Protein AF-A0AAW9BR59-F1 (afdb_monomer_lite)

pLDDT: mean 86.27, std 9.85, range [55.22, 97.69]

Secondary structure (DSSP, 8-state):
-PPPHHHHHHHHHHHHHHHHHHHHHHHHHHHHHHHHHIIIIIS---TTHHHHHHHHHHHHHHHHHHHHHHHT-S---HHHHHHS-HHHHHHHHHHHHHHHHHHHHHHHHHHHHHHGGGGSGGGGS-----PPPGGGGGGHHHHSTT--

Structure (mmCIF, N/CA/C/O backbone):
data_AF-A0AAW9BR59-F1
#
_entry.id   AF-A0AAW9BR59-F1
#
loop_
_atom_site.group_PDB
_atom_site.id
_atom_site.type_symbol
_atom_site.label_atom_id
_atom_site.label_alt_id
_atom_site.label_comp_id
_atom_site.label_asym_id
_atom_site.label_entity_id
_atom_site.label_seq_id
_atom_site.pdbx_PDB_ins_code
_atom_site.Cartn_x
_atom_site.Cartn_y
_atom_site.Cartn_z
_atom_site.occupancy
_atom_site.B_iso_or_equiv
_atom_site.auth_seq_id
_atom_site.auth_comp_id
_atom_site.auth_asym_id
_atom_site.auth_atom_id
_atom_site.pdbx_PDB_model_num
ATOM 1 N N . MET A 1 1 ? -19.760 30.966 6.271 1.00 55.22 1 MET A N 1
ATOM 2 C CA . MET A 1 1 ? -19.246 30.278 7.473 1.00 55.22 1 MET A CA 1
ATOM 3 C C . MET A 1 1 ? -17.855 29.782 7.125 1.00 55.22 1 MET A C 1
ATOM 5 O O . MET A 1 1 ? -17.739 29.016 6.175 1.00 55.22 1 MET A O 1
ATOM 9 N N . GLU A 1 2 ? -16.817 30.295 7.786 1.00 62.69 2 GLU A N 1
ATOM 10 C CA . GLU A 1 2 ? -15.437 29.819 7.607 1.00 62.69 2 GLU A CA 1
ATOM 11 C C . GLU A 1 2 ? -15.388 28.297 7.843 1.00 62.69 2 GLU A C 1
ATOM 13 O O . GLU A 1 2 ? -15.999 27.813 8.802 1.00 62.69 2 GLU A O 1
ATOM 18 N N . PRO A 1 3 ? -14.725 27.513 6.977 1.00 68.94 3 PRO A N 1
ATOM 19 C CA . PRO A 1 3 ? -14.622 26.077 7.179 1.00 68.94 3 PRO A CA 1
ATOM 20 C C . PRO A 1 3 ? -13.863 25.796 8.477 1.00 68.94 3 PRO A C 1
ATOM 22 O O . PRO A 1 3 ? -12.772 26.320 8.696 1.00 68.94 3 PRO A O 1
ATOM 25 N N . THR A 1 4 ? -14.426 24.935 9.325 1.00 83.31 4 THR A N 1
ATOM 26 C CA . THR A 1 4 ? -13.766 24.492 10.556 1.00 83.31 4 THR A CA 1
ATOM 27 C C . THR A 1 4 ? -12.403 23.869 10.233 1.00 83.31 4 THR A C 1
ATOM 29 O O . THR A 1 4 ? -12.209 23.276 9.168 1.00 83.31 4 THR A O 1
ATOM 32 N N . PHE A 1 5 ? -11.442 23.9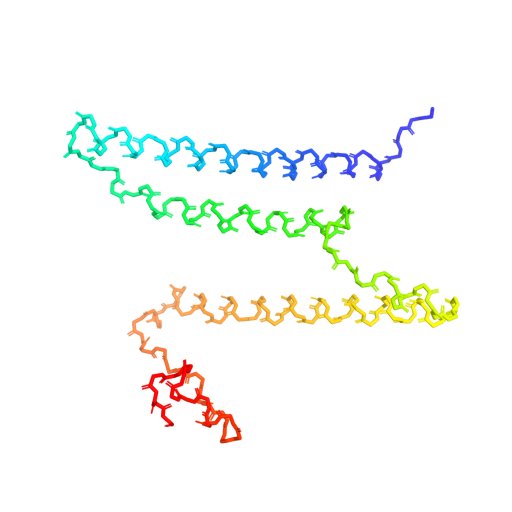78 11.153 1.00 85.50 5 PHE A N 1
ATOM 33 C CA . PHE A 1 5 ? -10.099 23.401 10.994 1.00 85.50 5 PHE A CA 1
ATOM 34 C C . PHE A 1 5 ? -10.144 21.925 10.550 1.00 85.50 5 PHE A C 1
ATOM 36 O O . PHE A 1 5 ? -9.457 21.535 9.606 1.00 85.50 5 PHE A O 1
ATOM 43 N N . PHE A 1 6 ? -11.047 21.135 11.141 1.00 83.94 6 PHE A N 1
ATOM 44 C CA . PHE A 1 6 ? -11.278 19.732 10.784 1.00 83.94 6 PHE A CA 1
ATOM 45 C C . PHE A 1 6 ? -11.788 19.541 9.349 1.00 83.94 6 PHE A C 1
ATOM 47 O O . PHE A 1 6 ? -11.342 18.628 8.658 1.00 83.94 6 PHE A O 1
ATOM 54 N N . ALA A 1 7 ? -12.656 20.428 8.853 1.00 85.25 7 ALA A N 1
ATOM 55 C CA . ALA A 1 7 ? -13.112 20.389 7.463 1.00 85.25 7 ALA A CA 1
ATOM 56 C C . ALA A 1 7 ? -11.996 20.765 6.471 1.00 85.25 7 ALA A C 1
ATOM 58 O O . ALA A 1 7 ? -11.975 20.297 5.330 1.00 85.25 7 ALA A O 1
ATOM 59 N N . LYS A 1 8 ? -11.044 21.612 6.880 1.00 84.75 8 LYS A N 1
ATOM 60 C CA . LYS A 1 8 ? -9.863 21.934 6.066 1.00 84.75 8 LYS A CA 1
ATOM 61 C C . LYS A 1 8 ? -8.881 20.757 6.031 1.00 84.75 8 LYS A C 1
ATOM 63 O O . LYS A 1 8 ? -8.480 20.355 4.943 1.00 84.75 8 LYS A O 1
ATOM 68 N N . ALA A 1 9 ? -8.583 20.152 7.181 1.00 86.06 9 ALA A N 1
ATOM 69 C CA . ALA A 1 9 ? -7.739 18.958 7.275 1.00 86.06 9 ALA A CA 1
ATOM 70 C C . ALA A 1 9 ? -8.331 17.756 6.509 1.00 86.06 9 ALA A C 1
ATOM 72 O O . ALA A 1 9 ? -7.621 17.059 5.783 1.00 86.06 9 ALA A O 1
ATOM 73 N N . GLY A 1 10 ? -9.650 17.554 6.596 1.00 87.19 10 GLY A N 1
ATOM 74 C CA . GLY A 1 10 ? -10.354 16.497 5.868 1.00 87.19 10 GLY A CA 1
ATOM 75 C C . GLY A 1 10 ? -10.228 16.619 4.347 1.00 87.19 10 GLY A C 1
ATOM 76 O O . GLY A 1 10 ? -10.001 15.616 3.678 1.00 87.19 10 GLY A O 1
ATOM 77 N N . ARG A 1 11 ? -10.298 17.843 3.808 1.00 87.81 11 ARG A N 1
ATOM 78 C CA . ARG A 1 11 ? -10.124 18.098 2.368 1.00 87.81 11 ARG A CA 1
ATOM 79 C C . ARG A 1 11 ? -8.687 17.916 1.897 1.00 87.81 11 ARG A C 1
ATOM 81 O O . ARG A 1 11 ? -8.472 17.394 0.813 1.00 87.81 11 ARG A O 1
ATOM 88 N N . ILE A 1 12 ? -7.712 18.326 2.708 1.00 90.50 12 ILE A N 1
ATOM 89 C CA . ILE A 1 12 ? -6.290 18.147 2.381 1.00 90.50 12 ILE A CA 1
ATOM 90 C C . ILE A 1 12 ? -5.950 16.655 2.321 1.00 90.50 12 ILE A C 1
ATOM 92 O O . ILE A 1 12 ? -5.318 16.209 1.371 1.00 90.50 12 ILE A O 1
ATOM 96 N N . THR A 1 13 ? -6.408 15.878 3.306 1.00 90.31 13 THR A N 1
ATOM 97 C CA . THR A 1 13 ? -6.176 14.424 3.328 1.00 90.31 13 THR A CA 1
ATOM 98 C C . THR A 1 13 ? -6.835 13.710 2.148 1.00 90.31 13 THR A C 1
ATOM 100 O O . THR A 1 13 ? -6.209 12.830 1.564 1.00 90.31 13 THR A O 1
ATOM 103 N N . ASP A 1 14 ? -8.047 14.119 1.751 1.00 91.94 14 ASP A N 1
ATOM 104 C CA . ASP A 1 14 ? -8.706 13.595 0.545 1.00 91.94 14 ASP A CA 1
ATOM 105 C C . ASP A 1 14 ? -7.912 13.919 -0.723 1.00 91.94 14 ASP A C 1
ATOM 107 O O . ASP A 1 14 ? -7.594 13.015 -1.491 1.00 91.94 14 ASP A O 1
ATOM 111 N N . ALA A 1 15 ? -7.519 15.183 -0.903 1.00 93.00 15 ALA A N 1
ATOM 112 C CA . ALA A 1 15 ? -6.770 15.610 -2.080 1.00 93.00 15 ALA A CA 1
ATOM 113 C C . ALA A 1 15 ? -5.427 14.876 -2.211 1.00 93.00 15 ALA A C 1
ATOM 115 O O . ALA A 1 15 ? -5.052 14.473 -3.311 1.00 93.00 15 ALA A O 1
ATOM 116 N N . ILE A 1 16 ? -4.713 14.669 -1.099 1.00 94.19 16 ILE A N 1
ATOM 117 C CA . ILE A 1 16 ? -3.455 13.911 -1.094 1.00 94.19 16 ILE A CA 1
ATOM 118 C C . ILE A 1 16 ? -3.704 12.454 -1.496 1.00 94.19 16 ILE A C 1
ATOM 120 O O . ILE A 1 16 ? -3.005 11.946 -2.370 1.00 94.19 16 ILE A O 1
ATOM 124 N N . GLY A 1 17 ? -4.699 11.793 -0.893 1.00 92.44 17 GLY A N 1
ATOM 125 C CA . GLY A 1 17 ? -5.018 10.396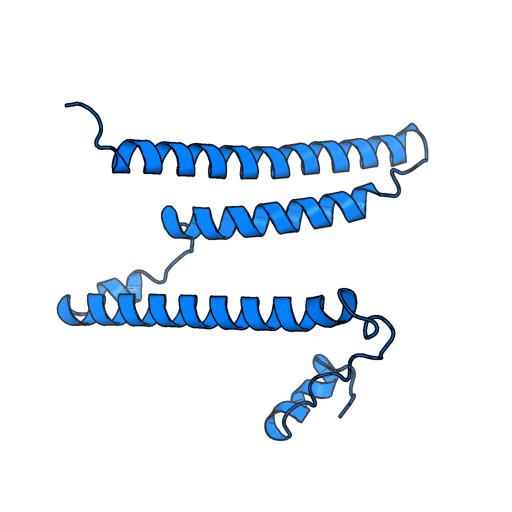 -1.195 1.00 92.44 17 GLY A CA 1
ATOM 126 C C . GLY A 1 17 ? -5.389 10.189 -2.664 1.00 92.44 17 GLY A C 1
ATOM 127 O O . GLY A 1 17 ? -4.798 9.348 -3.336 1.00 92.44 17 GLY A O 1
ATOM 128 N N . GLU A 1 18 ? -6.304 11.007 -3.183 1.00 94.00 18 GLU A N 1
ATOM 129 C CA . GLU A 1 18 ? -6.743 10.956 -4.584 1.00 94.00 18 GLU A CA 1
ATOM 130 C C . GLU A 1 18 ? -5.586 11.218 -5.555 1.00 94.00 18 GLU A C 1
ATOM 132 O O . GLU A 1 18 ? -5.407 10.473 -6.521 1.00 94.00 18 GLU A O 1
ATOM 137 N N . THR A 1 19 ? -4.758 12.229 -5.272 1.00 96.25 19 THR A N 1
ATOM 138 C CA . THR A 1 19 ? -3.610 12.577 -6.123 1.00 96.25 19 THR A CA 1
ATOM 139 C C . THR A 1 19 ? -2.572 11.459 -6.142 1.00 96.25 19 THR A C 1
ATOM 141 O O . THR A 1 19 ? -2.058 11.130 -7.208 1.00 96.25 19 THR A O 1
ATOM 144 N N . LEU A 1 20 ? -2.274 10.845 -4.992 1.00 96.38 20 LEU A N 1
ATOM 145 C CA . LEU A 1 20 ? -1.321 9.736 -4.913 1.00 96.38 20 LEU A CA 1
ATOM 146 C C . LEU A 1 20 ? -1.822 8.501 -5.665 1.00 96.38 20 LEU A C 1
ATOM 148 O O . LEU A 1 20 ? -1.055 7.902 -6.416 1.00 96.38 20 LEU A O 1
ATOM 152 N N . ILE A 1 21 ? -3.099 8.142 -5.513 1.00 95.50 21 ILE A N 1
ATOM 153 C CA . ILE A 1 21 ? -3.690 7.005 -6.236 1.00 95.50 21 ILE A CA 1
ATOM 154 C C . ILE A 1 21 ? -3.634 7.254 -7.747 1.00 95.50 21 ILE A C 1
ATOM 156 O O . ILE A 1 21 ? -3.171 6.391 -8.494 1.00 95.50 21 ILE A O 1
ATOM 160 N N . ALA A 1 22 ? -4.044 8.445 -8.197 1.00 96.50 22 ALA A N 1
ATOM 161 C CA . ALA A 1 22 ? -3.988 8.820 -9.607 1.00 96.50 22 ALA A CA 1
ATOM 162 C C . ALA A 1 22 ? -2.548 8.822 -10.145 1.00 96.50 22 ALA A C 1
ATOM 164 O O . ALA A 1 22 ? -2.306 8.343 -11.254 1.00 96.50 22 ALA A O 1
ATOM 165 N N . PHE A 1 23 ? -1.591 9.310 -9.352 1.00 97.31 23 PHE A N 1
ATOM 166 C CA . PHE A 1 23 ? -0.174 9.312 -9.698 1.00 97.31 23 PHE A CA 1
ATOM 167 C C . PHE A 1 23 ? 0.367 7.893 -9.885 1.00 97.31 23 PHE A C 1
ATOM 169 O O . PHE A 1 23 ? 0.919 7.601 -10.944 1.00 97.31 23 PHE A O 1
ATOM 176 N N . PHE A 1 24 ? 0.184 7.000 -8.905 1.00 97.31 24 PHE A N 1
ATOM 177 C CA . PHE A 1 24 ? 0.678 5.626 -9.012 1.00 97.31 24 PHE A CA 1
ATOM 178 C C . PHE A 1 24 ? 0.033 4.888 -10.186 1.00 97.31 24 PHE A C 1
ATOM 180 O O . PHE A 1 24 ? 0.746 4.280 -10.983 1.00 97.31 24 PHE A O 1
ATOM 187 N N . LEU A 1 25 ? -1.291 4.988 -10.345 1.00 97.12 25 LEU A N 1
ATOM 188 C CA . LEU A 1 25 ? -2.007 4.338 -11.442 1.00 97.12 25 LEU A CA 1
ATOM 189 C C . LEU A 1 25 ? -1.535 4.848 -12.812 1.00 97.12 25 LEU A C 1
ATOM 191 O O . LEU A 1 25 ? -1.223 4.055 -13.704 1.00 97.12 25 LEU A O 1
ATOM 195 N N . GLY A 1 26 ? -1.452 6.170 -12.976 1.00 97.56 26 GLY A N 1
ATOM 196 C CA . GLY A 1 26 ? -1.019 6.794 -14.223 1.00 97.56 26 GLY A CA 1
ATOM 197 C C . GLY A 1 26 ? 0.430 6.454 -14.562 1.00 97.56 26 GLY A C 1
ATOM 198 O O . GLY A 1 26 ? 0.725 6.050 -15.685 1.00 97.56 26 GLY A O 1
ATOM 199 N N . ALA A 1 27 ? 1.331 6.546 -13.587 1.00 97.50 27 ALA A N 1
ATOM 200 C CA . ALA A 1 27 ? 2.743 6.279 -13.811 1.00 97.50 27 ALA A CA 1
ATOM 201 C C . ALA A 1 27 ? 3.029 4.786 -14.070 1.00 97.50 27 ALA A C 1
ATOM 203 O O . ALA A 1 27 ? 3.823 4.484 -14.958 1.00 97.50 27 ALA A O 1
ATOM 204 N N . MET A 1 28 ? 2.323 3.851 -13.419 1.00 97.44 28 MET A N 1
ATOM 205 C CA . MET A 1 28 ? 2.384 2.425 -13.785 1.00 97.44 28 MET A CA 1
ATOM 206 C C . MET A 1 28 ? 1.878 2.177 -15.209 1.00 97.44 28 MET A C 1
ATOM 208 O O . MET A 1 28 ? 2.496 1.429 -15.968 1.00 97.44 28 MET A O 1
ATOM 212 N N . THR A 1 29 ? 0.775 2.821 -15.596 1.00 97.25 29 THR A N 1
ATOM 213 C CA . THR A 1 29 ? 0.216 2.696 -16.952 1.00 97.25 29 THR A CA 1
ATOM 214 C C . THR A 1 29 ? 1.217 3.185 -17.998 1.00 97.25 29 THR A C 1
ATOM 216 O O . THR A 1 29 ? 1.477 2.494 -18.978 1.00 97.25 29 THR A O 1
ATOM 219 N N . LEU A 1 30 ? 1.846 4.342 -17.770 1.00 97.69 30 LEU A N 1
ATOM 220 C CA . LEU A 1 30 ? 2.872 4.874 -18.667 1.00 97.69 30 LEU A CA 1
ATOM 221 C C . LEU A 1 30 ? 4.120 3.988 -18.715 1.00 97.69 30 LEU A C 1
ATOM 223 O O . LEU A 1 30 ? 4.658 3.758 -19.795 1.00 97.69 30 LEU A O 1
ATOM 227 N N . LEU A 1 31 ? 4.568 3.468 -17.571 1.00 96.94 31 LEU A N 1
ATOM 228 C CA . LEU A 1 31 ? 5.752 2.615 -17.492 1.00 96.94 31 LEU A CA 1
ATOM 229 C C . LEU A 1 31 ? 5.551 1.283 -18.224 1.00 96.94 31 LEU A C 1
ATOM 231 O O . LEU A 1 31 ? 6.406 0.870 -19.006 1.00 96.94 31 LEU A O 1
ATOM 235 N N . THR A 1 32 ? 4.412 0.625 -18.003 1.00 95.56 32 THR A N 1
ATOM 236 C CA . THR A 1 32 ? 4.065 -0.630 -18.692 1.00 95.56 32 THR A CA 1
ATOM 237 C C . THR A 1 32 ? 3.867 -0.408 -20.185 1.00 95.56 32 THR A C 1
ATOM 239 O O . THR A 1 32 ? 4.355 -1.198 -20.991 1.00 95.56 32 THR A O 1
ATOM 242 N N . PHE A 1 33 ? 3.237 0.702 -20.572 1.00 96.56 33 PHE A N 1
ATOM 243 C CA . PHE A 1 33 ? 3.099 1.086 -21.972 1.00 96.56 33 PHE A CA 1
ATOM 244 C C . PHE A 1 33 ? 4.456 1.347 -22.640 1.00 96.56 33 PHE A C 1
ATOM 246 O O . PHE A 1 33 ? 4.715 0.840 -23.732 1.00 96.56 33 PHE A O 1
ATOM 253 N N . ALA A 1 34 ? 5.360 2.068 -21.971 1.00 95.81 34 ALA A N 1
ATOM 254 C CA . ALA A 1 34 ? 6.721 2.268 -22.456 1.00 95.81 34 ALA A CA 1
ATOM 255 C C . ALA A 1 34 ? 7.455 0.927 -22.607 1.00 95.81 34 ALA A C 1
ATOM 257 O O . ALA A 1 34 ? 8.065 0.684 -23.645 1.00 95.81 34 ALA A O 1
ATOM 258 N N . ASN A 1 35 ? 7.338 0.021 -21.632 1.00 96.12 35 ASN A N 1
ATOM 259 C CA . ASN A 1 35 ? 7.942 -1.311 -21.713 1.00 96.12 35 ASN A CA 1
ATOM 260 C C . ASN A 1 35 ? 7.434 -2.105 -22.935 1.00 96.12 35 ASN A C 1
ATOM 262 O O . ASN A 1 35 ? 8.231 -2.720 -23.642 1.00 96.12 35 ASN A O 1
ATOM 266 N N . VAL A 1 36 ? 6.134 -2.018 -23.239 1.00 95.50 36 VAL A N 1
ATOM 267 C CA . VAL A 1 36 ? 5.531 -2.609 -24.446 1.00 95.50 36 VAL A CA 1
ATOM 268 C C . VAL A 1 36 ? 6.130 -2.011 -25.725 1.00 95.50 36 VAL A C 1
ATOM 270 O O . VAL A 1 36 ? 6.480 -2.763 -26.635 1.00 95.50 36 VAL A O 1
ATOM 273 N N . ILE A 1 37 ? 6.309 -0.688 -25.797 1.00 96.69 37 ILE A N 1
ATOM 274 C CA . ILE A 1 37 ? 6.947 -0.033 -26.954 1.00 96.69 37 ILE A CA 1
ATOM 275 C C . ILE A 1 37 ? 8.386 -0.520 -27.131 1.00 96.69 37 ILE A C 1
ATOM 277 O O . ILE A 1 37 ? 8.760 -0.899 -28.240 1.00 96.69 37 ILE A O 1
ATOM 281 N N . PHE A 1 38 ? 9.185 -0.544 -26.061 1.00 94.88 38 PHE A N 1
ATOM 282 C CA . PHE A 1 38 ? 10.562 -1.044 -26.112 1.00 94.88 38 PHE A CA 1
ATOM 283 C C . PHE A 1 38 ? 10.618 -2.472 -26.657 1.00 94.88 38 PHE A C 1
ATOM 285 O O . PHE A 1 38 ? 11.390 -2.752 -27.578 1.00 94.88 38 PHE A O 1
ATOM 292 N N . ARG A 1 39 ? 9.711 -3.332 -26.187 1.00 93.94 39 ARG A N 1
ATOM 293 C CA . ARG A 1 39 ? 9.660 -4.735 -26.597 1.00 93.94 39 ARG A CA 1
ATOM 294 C C . ARG A 1 39 ? 9.345 -4.915 -28.076 1.00 93.94 39 ARG A C 1
ATOM 296 O O . ARG A 1 39 ? 9.984 -5.738 -28.722 1.00 93.94 39 ARG A O 1
ATOM 303 N N . TYR A 1 40 ? 8.377 -4.177 -28.614 1.00 95.56 40 TYR A N 1
ATOM 304 C CA . TYR A 1 40 ? 7.918 -4.405 -29.988 1.00 95.56 40 TYR A CA 1
ATOM 305 C C . TYR A 1 40 ? 8.594 -3.517 -31.039 1.00 95.56 40 TYR A C 1
ATOM 307 O O . TYR A 1 40 ? 8.677 -3.924 -32.194 1.00 95.56 40 TYR A O 1
ATOM 315 N N . VAL A 1 41 ? 9.080 -2.329 -30.671 1.00 95.56 41 VAL A N 1
ATOM 316 C CA . VAL A 1 41 ? 9.716 -1.385 -31.611 1.00 95.56 41 VAL A CA 1
ATOM 317 C C . VAL A 1 41 ? 11.235 -1.507 -31.586 1.00 95.56 41 VAL A C 1
ATOM 319 O O . VAL A 1 41 ? 11.868 -1.494 -32.637 1.00 95.56 41 VAL A O 1
ATOM 322 N N . PHE A 1 42 ? 11.820 -1.639 -30.395 1.00 93.31 42 PHE A N 1
ATOM 323 C CA . PHE A 1 42 ? 13.272 -1.645 -30.204 1.00 93.31 42 PHE A CA 1
ATOM 324 C C . PHE A 1 42 ? 13.839 -3.052 -29.976 1.00 93.31 42 PHE A C 1
ATOM 326 O O . PHE A 1 42 ? 15.055 -3.208 -29.920 1.00 93.31 42 PHE A O 1
ATOM 333 N N . ASN A 1 43 ? 12.970 -4.070 -29.889 1.00 92.19 43 ASN A N 1
ATOM 334 C CA . ASN A 1 43 ? 13.329 -5.454 -29.568 1.00 92.19 43 ASN A CA 1
ATOM 335 C C . ASN A 1 43 ? 14.156 -5.567 -28.269 1.00 92.19 43 ASN A C 1
ATOM 337 O O . ASN A 1 43 ? 15.025 -6.428 -28.145 1.00 92.19 43 ASN A O 1
ATOM 341 N N . ASP A 1 44 ? 13.887 -4.674 -27.313 1.00 91.50 44 ASP A N 1
ATOM 342 C CA . ASP A 1 44 ? 14.570 -4.576 -26.021 1.00 91.50 44 ASP A CA 1
ATOM 343 C C . ASP A 1 44 ? 13.539 -4.418 -24.889 1.00 91.50 44 ASP A C 1
ATOM 345 O O . ASP A 1 44 ? 12.350 -4.237 -25.146 1.00 91.50 44 ASP A O 1
ATOM 349 N N . ASN A 1 45 ? 13.934 -4.510 -23.622 1.00 90.25 45 ASN A N 1
ATOM 350 C CA . ASN A 1 45 ? 13.019 -4.321 -22.499 1.00 90.25 45 ASN A CA 1
ATOM 351 C C . ASN A 1 45 ? 13.586 -3.386 -21.426 1.00 90.25 45 ASN A C 1
ATOM 353 O O . ASN A 1 45 ? 14.787 -3.186 -21.287 1.00 90.25 45 ASN A O 1
ATOM 357 N N . ILE A 1 46 ? 12.685 -2.809 -20.630 1.00 93.00 46 ILE A N 1
ATOM 358 C CA . ILE A 1 46 ? 13.077 -2.070 -19.430 1.00 93.00 46 ILE A CA 1
ATOM 359 C C . ILE A 1 46 ? 13.154 -3.086 -18.287 1.00 93.00 46 ILE A C 1
ATOM 361 O O . ILE A 1 46 ? 12.118 -3.454 -17.730 1.00 93.00 46 ILE A O 1
ATOM 365 N N . LEU A 1 47 ? 14.369 -3.530 -17.956 1.00 92.62 47 LEU A N 1
ATOM 366 C CA . LEU A 1 47 ? 14.635 -4.602 -16.982 1.00 92.62 47 LEU A CA 1
ATOM 367 C C . LEU A 1 47 ? 13.945 -4.378 -15.625 1.00 92.62 47 LEU A C 1
ATOM 369 O O . LEU A 1 47 ? 13.326 -5.286 -15.083 1.00 92.62 47 LEU A O 1
ATOM 373 N N . TRP A 1 48 ? 13.978 -3.147 -15.116 1.00 94.81 48 TRP A N 1
ATOM 374 C CA . TRP A 1 48 ? 13.426 -2.775 -13.807 1.00 94.81 48 TRP A CA 1
ATOM 375 C C . TRP A 1 48 ? 11.940 -2.385 -13.842 1.00 94.81 48 TRP A C 1
ATOM 377 O O . TRP A 1 48 ? 11.366 -2.049 -12.806 1.00 94.81 48 TRP A O 1
ATOM 387 N N . ALA A 1 49 ? 11.287 -2.387 -15.012 1.00 94.06 49 ALA A N 1
ATOM 388 C CA . ALA A 1 49 ? 9.902 -1.925 -15.107 1.00 94.06 49 ALA A CA 1
ATOM 389 C C . ALA A 1 49 ? 8.954 -2.796 -14.280 1.00 94.06 49 ALA A C 1
ATOM 391 O O . ALA A 1 49 ? 8.086 -2.255 -13.601 1.00 94.06 49 ALA A O 1
ATOM 392 N N . LEU A 1 50 ? 9.143 -4.120 -14.297 1.00 94.44 50 LEU A N 1
ATOM 393 C CA . LEU A 1 50 ? 8.316 -5.045 -13.521 1.00 94.44 50 LEU A CA 1
ATOM 394 C C . LEU A 1 50 ? 8.437 -4.753 -12.022 1.00 94.44 50 LEU A C 1
ATOM 396 O O . LEU A 1 50 ? 7.434 -4.508 -11.356 1.00 94.44 50 LEU A O 1
ATOM 400 N N . GLU A 1 51 ? 9.664 -4.706 -11.512 1.00 95.94 51 GLU A N 1
ATOM 401 C CA . GLU A 1 51 ? 9.950 -4.441 -10.101 1.00 95.94 51 GLU A CA 1
ATOM 402 C C . GLU A 1 51 ? 9.355 -3.099 -9.664 1.00 95.94 51 GLU A C 1
ATOM 404 O O . GLU A 1 51 ? 8.617 -3.035 -8.679 1.00 95.94 51 GLU A O 1
ATOM 409 N N . LEU A 1 52 ? 9.578 -2.034 -10.447 1.00 96.31 52 LEU A N 1
ATOM 410 C CA . LEU A 1 52 ? 9.028 -0.723 -10.121 1.00 96.31 52 LEU A CA 1
ATOM 411 C C . LEU A 1 52 ? 7.496 -0.727 -10.141 1.00 96.31 52 LEU A C 1
ATOM 413 O O . LEU A 1 52 ? 6.891 -0.170 -9.226 1.00 96.31 52 LEU A O 1
ATOM 417 N N . THR A 1 53 ? 6.851 -1.375 -11.120 1.00 96.50 53 THR A N 1
ATOM 418 C CA . THR A 1 53 ? 5.382 -1.475 -11.120 1.00 96.50 53 THR A CA 1
ATOM 419 C C . THR A 1 53 ? 4.845 -2.191 -9.888 1.00 96.50 53 THR A C 1
ATOM 421 O O . THR A 1 53 ? 3.856 -1.735 -9.320 1.00 96.50 53 THR A O 1
ATOM 424 N N . VAL A 1 54 ? 5.505 -3.257 -9.428 1.00 95.81 54 VAL A N 1
ATOM 425 C CA . VAL A 1 54 ? 5.094 -3.992 -8.225 1.00 95.81 54 VAL A CA 1
ATOM 426 C C . VAL A 1 54 ? 5.225 -3.108 -6.982 1.00 95.81 54 VAL A C 1
ATOM 428 O O . VAL A 1 54 ? 4.297 -3.045 -6.174 1.00 95.81 54 VAL A O 1
ATOM 431 N N . PHE A 1 55 ? 6.316 -2.348 -6.854 1.00 94.94 55 PHE A N 1
ATOM 432 C CA . PHE A 1 55 ? 6.478 -1.412 -5.738 1.00 94.94 55 PHE A CA 1
ATOM 433 C C . PHE A 1 55 ? 5.447 -0.278 -5.767 1.00 94.94 55 PHE A C 1
ATOM 435 O O . PHE A 1 55 ? 4.866 0.060 -4.735 1.00 94.94 55 PHE A O 1
ATOM 442 N N . MET A 1 56 ? 5.172 0.293 -6.941 1.00 96.38 56 MET A N 1
ATOM 443 C CA . MET A 1 56 ? 4.145 1.327 -7.103 1.00 96.38 56 MET A CA 1
ATOM 444 C C . MET A 1 56 ? 2.747 0.796 -6.791 1.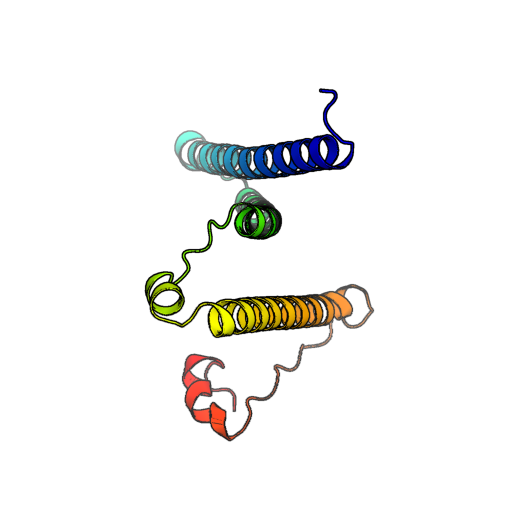00 96.38 56 MET A C 1
ATOM 446 O O . MET A 1 56 ? 1.959 1.488 -6.146 1.00 96.38 56 MET A O 1
ATOM 450 N N . PHE A 1 57 ? 2.452 -0.439 -7.200 1.00 96.56 57 PHE A N 1
ATOM 451 C CA . PHE A 1 57 ? 1.195 -1.106 -6.892 1.00 96.56 57 PHE A CA 1
ATOM 452 C C . PHE A 1 57 ? 1.029 -1.304 -5.383 1.00 96.56 57 PHE A C 1
ATOM 454 O O . PHE A 1 57 ? -0.025 -0.966 -4.845 1.00 96.56 57 PHE A O 1
ATOM 461 N N . ALA A 1 58 ? 2.074 -1.756 -4.681 1.00 94.81 58 ALA A N 1
ATOM 462 C CA . ALA A 1 58 ? 2.047 -1.905 -3.226 1.00 94.81 58 ALA A CA 1
ATOM 463 C C . ALA A 1 58 ? 1.713 -0.576 -2.519 1.00 94.81 58 ALA A C 1
ATOM 465 O O . ALA A 1 58 ? 0.806 -0.525 -1.684 1.00 94.81 58 ALA A O 1
ATOM 466 N N . TRP A 1 59 ? 2.369 0.524 -2.906 1.00 94.88 59 TRP A N 1
ATOM 467 C CA . TRP A 1 59 ? 2.070 1.854 -2.360 1.00 94.88 59 TRP A CA 1
ATOM 468 C C . TRP A 1 59 ? 0.657 2.337 -2.695 1.00 94.88 59 TRP A C 1
ATOM 470 O O . TRP A 1 59 ? -0.037 2.872 -1.826 1.00 94.88 59 TRP A O 1
ATOM 480 N N . MET A 1 60 ? 0.205 2.118 -3.930 1.00 95.69 60 MET A N 1
ATOM 481 C CA . MET A 1 60 ? -1.149 2.463 -4.353 1.00 95.69 60 MET A CA 1
ATOM 482 C C . MET A 1 60 ? -2.204 1.715 -3.534 1.00 95.69 60 MET A C 1
ATOM 484 O O . MET A 1 60 ? -3.187 2.327 -3.124 1.00 95.69 60 MET A O 1
ATOM 488 N N . VAL A 1 61 ? -2.005 0.421 -3.265 1.00 93.69 61 VAL A N 1
ATOM 489 C CA . VAL A 1 61 ? -2.926 -0.393 -2.457 1.00 93.69 61 VAL A CA 1
ATOM 490 C C . VAL A 1 61 ? -2.971 0.101 -1.012 1.00 93.69 61 VAL A C 1
ATOM 492 O O . VAL A 1 61 ? -4.062 0.239 -0.464 1.00 93.69 61 VAL A O 1
ATOM 495 N N . LEU A 1 62 ? -1.825 0.435 -0.409 1.00 92.06 62 LEU A N 1
ATOM 496 C CA . LEU A 1 62 ? -1.776 0.964 0.961 1.00 92.06 62 LEU A CA 1
ATOM 497 C C . LEU A 1 62 ? -2.549 2.285 1.098 1.00 92.06 62 LEU A C 1
ATOM 499 O O . LEU A 1 62 ? -3.375 2.438 2.003 1.00 92.06 62 LEU A O 1
ATOM 503 N N . VAL A 1 63 ? -2.328 3.230 0.178 1.00 93.56 63 VAL A N 1
ATOM 504 C CA . VAL A 1 63 ? -3.058 4.511 0.162 1.00 93.56 63 VAL A CA 1
ATOM 505 C C . VAL A 1 63 ? -4.536 4.292 -0.185 1.00 93.56 63 VAL A C 1
ATOM 507 O O . VAL A 1 63 ? -5.421 4.857 0.462 1.00 93.56 63 VAL A O 1
ATOM 510 N N . GLY A 1 64 ? -4.806 3.436 -1.171 1.00 92.62 64 GLY A N 1
ATOM 511 C CA . GLY A 1 64 ? -6.140 3.105 -1.661 1.00 92.62 64 GLY A CA 1
ATOM 512 C C . GLY A 1 64 ? -7.024 2.447 -0.607 1.00 92.62 64 GLY A C 1
ATOM 513 O O . GLY A 1 64 ? -8.188 2.819 -0.486 1.00 92.62 64 GLY A O 1
ATOM 514 N N . ALA A 1 65 ? -6.481 1.538 0.206 1.00 91.00 65 ALA A N 1
ATOM 515 C CA . ALA A 1 65 ? -7.213 0.896 1.295 1.00 91.00 65 ALA A CA 1
ATOM 516 C C . ALA A 1 65 ? -7.653 1.916 2.360 1.00 91.00 65 ALA A C 1
ATOM 518 O O . ALA A 1 65 ? -8.821 1.950 2.747 1.00 91.00 65 ALA A O 1
ATOM 519 N N . SER A 1 66 ? -6.751 2.811 2.776 1.00 90.06 66 SER A N 1
ATOM 520 C CA . SER A 1 66 ? -7.068 3.879 3.737 1.00 90.06 66 SER A CA 1
ATOM 521 C C . SER A 1 66 ? -8.151 4.832 3.208 1.00 90.06 66 SER A C 1
ATOM 523 O O . SER A 1 66 ? -9.143 5.115 3.889 1.00 90.06 66 SER A O 1
ATOM 525 N N . TYR A 1 67 ? -8.011 5.277 1.955 1.00 91.56 67 TYR A N 1
ATOM 526 C CA . TYR A 1 67 ? -8.999 6.141 1.306 1.00 91.56 67 TYR A CA 1
ATOM 527 C C . TYR A 1 67 ? -10.351 5.427 1.097 1.00 91.56 67 TYR A C 1
ATOM 529 O O . TYR A 1 67 ? -11.413 6.015 1.322 1.00 91.56 67 TYR A O 1
ATOM 537 N N . GLY A 1 68 ? -10.322 4.139 0.743 1.00 89.06 68 GLY A N 1
ATOM 538 C CA . GLY A 1 68 ? -11.499 3.295 0.543 1.00 89.06 68 GLY A CA 1
ATOM 539 C C . GLY A 1 68 ? -12.350 3.135 1.804 1.00 89.06 68 GLY A C 1
ATOM 540 O O . GLY A 1 68 ? -13.578 3.219 1.722 1.00 89.06 68 GLY A O 1
ATOM 541 N N . VAL A 1 69 ? -11.719 3.004 2.977 1.00 87.88 69 VAL A N 1
ATOM 542 C CA . VAL A 1 69 ? -12.421 2.987 4.273 1.00 87.88 69 VAL A CA 1
ATOM 543 C C . VAL A 1 69 ? -13.117 4.325 4.541 1.00 87.88 69 VAL A C 1
ATOM 545 O O . VAL A 1 69 ? -14.283 4.330 4.933 1.00 87.88 69 VAL A O 1
ATOM 548 N N . LYS A 1 70 ? -12.455 5.463 4.275 1.00 86.56 70 LYS A N 1
ATOM 549 C CA . LYS A 1 70 ? -13.032 6.807 4.490 1.00 86.56 70 LYS A CA 1
ATOM 550 C C . LYS A 1 70 ? -14.248 7.084 3.600 1.00 86.56 70 LYS A C 1
ATOM 552 O O . LYS A 1 70 ? -15.176 7.766 4.031 1.00 86.56 70 LYS A O 1
ATOM 557 N N . LYS A 1 71 ? -14.238 6.591 2.360 1.00 87.50 71 LYS A N 1
ATOM 558 C CA . LYS A 1 71 ? -15.336 6.773 1.393 1.00 87.50 71 LYS A CA 1
ATOM 559 C C . LYS A 1 71 ? -16.363 5.636 1.397 1.00 87.50 71 LYS A C 1
ATOM 561 O O . LYS A 1 71 ? -17.308 5.703 0.621 1.00 87.50 71 LYS A O 1
ATOM 566 N N . HIS A 1 72 ? -16.203 4.629 2.259 1.00 82.69 72 HIS A N 1
ATOM 567 C CA . HIS A 1 72 ? -17.064 3.443 2.314 1.00 82.69 72 HIS A CA 1
ATOM 568 C C . HIS A 1 72 ? -17.172 2.698 0.966 1.00 82.69 72 HIS A C 1
ATOM 570 O O . HIS A 1 72 ? -18.245 2.242 0.585 1.00 82.69 72 HIS A O 1
ATOM 576 N N . PHE A 1 73 ? -16.055 2.562 0.241 1.00 80.69 73 PHE A N 1
ATOM 577 C CA . PHE A 1 73 ? -16.009 1.828 -1.035 1.00 80.69 73 PHE A CA 1
ATOM 578 C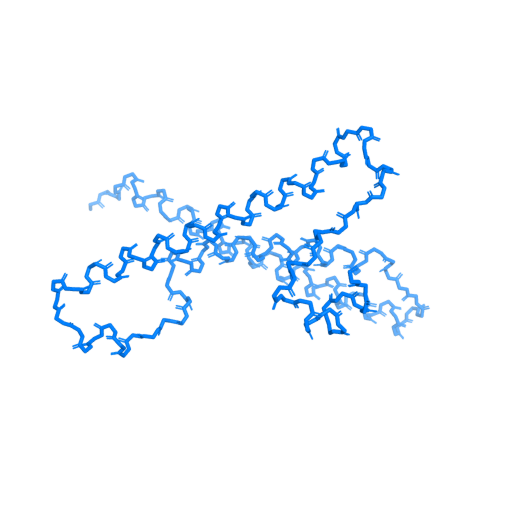 C . PHE A 1 73 ? -16.019 0.306 -0.875 1.00 80.69 73 PHE A C 1
ATOM 580 O O . PHE A 1 73 ? -16.352 -0.408 -1.820 1.00 80.69 73 PHE A O 1
ATOM 587 N N . HIS A 1 74 ? -15.626 -0.210 0.291 1.00 82.62 74 HIS A N 1
ATOM 588 C CA . HIS A 1 74 ? -15.688 -1.643 0.549 1.00 82.62 74 HIS A CA 1
ATOM 589 C C . HIS A 1 74 ? -17.151 -2.077 0.558 1.00 82.62 74 HIS A C 1
ATOM 591 O O . HIS A 1 74 ? -17.915 -1.653 1.422 1.00 82.62 74 HIS A O 1
ATOM 597 N N . ILE A 1 75 ? -17.527 -2.896 -0.425 1.00 76.31 75 ILE A N 1
ATOM 598 C CA . ILE A 1 75 ? -18.890 -3.400 -0.582 1.00 76.31 75 ILE A CA 1
ATOM 599 C C . ILE A 1 75 ? -19.260 -4.162 0.694 1.00 76.31 75 ILE A C 1
ATOM 601 O O . ILE A 1 75 ? -18.747 -5.249 0.960 1.00 76.31 75 ILE A O 1
ATOM 605 N N . GLY A 1 76 ? -20.119 -3.549 1.504 1.00 71.06 76 GLY A N 1
ATOM 606 C CA . GLY A 1 76 ? -20.669 -4.139 2.713 1.00 71.06 76 GLY A CA 1
ATOM 607 C C . GLY A 1 76 ? -21.941 -4.917 2.404 1.00 71.06 76 GLY A C 1
ATOM 608 O O . GLY A 1 76 ? -22.676 -4.607 1.466 1.00 71.06 76 GLY A O 1
ATOM 609 N N . VAL A 1 77 ? -22.242 -5.925 3.220 1.00 70.12 77 VAL A N 1
ATOM 610 C CA . VAL A 1 77 ? -23.534 -6.618 3.149 1.00 70.12 77 VAL A CA 1
ATOM 611 C C . VAL A 1 77 ? -24.588 -5.779 3.879 1.00 70.12 77 VAL A C 1
ATOM 613 O O . VAL A 1 77 ? -25.020 -6.101 4.987 1.00 70.12 77 VAL A O 1
ATOM 616 N N . ASP A 1 78 ? -25.001 -4.677 3.253 1.00 72.69 78 ASP A N 1
ATOM 617 C CA . ASP A 1 78 ? -25.945 -3.712 3.836 1.00 72.69 78 ASP A CA 1
ATOM 618 C C . ASP A 1 78 ? -27.317 -4.333 4.138 1.00 72.69 78 ASP A C 1
ATOM 620 O O . ASP A 1 78 ? -28.004 -3.924 5.075 1.00 72.69 78 ASP A O 1
ATOM 624 N N . VAL A 1 79 ? -27.701 -5.374 3.390 1.00 70.38 79 VAL A N 1
ATOM 625 C CA . VAL A 1 79 ? -28.968 -6.100 3.569 1.00 70.38 79 VAL A CA 1
ATOM 626 C C . VAL A 1 79 ? -29.084 -6.691 4.976 1.00 70.38 79 VAL A C 1
ATOM 628 O O . VAL A 1 79 ? -30.120 -6.537 5.617 1.00 70.38 79 VAL A O 1
ATOM 631 N N . ILE A 1 80 ? -28.018 -7.307 5.499 1.00 71.94 80 ILE A N 1
ATOM 632 C CA . ILE A 1 80 ? -28.033 -7.923 6.837 1.00 71.94 80 ILE A CA 1
ATOM 633 C C . ILE A 1 80 ? -28.162 -6.846 7.919 1.00 71.94 80 ILE A C 1
ATOM 635 O O . ILE A 1 80 ? -28.881 -7.024 8.900 1.00 71.94 80 ILE A O 1
ATOM 639 N N . ILE A 1 81 ? -27.505 -5.702 7.725 1.00 76.31 81 ILE A N 1
ATOM 640 C CA . ILE A 1 81 ? -27.488 -4.600 8.691 1.00 76.31 81 ILE A CA 1
ATOM 641 C C . ILE A 1 81 ? -28.855 -3.897 8.748 1.00 76.31 81 ILE A C 1
ATOM 643 O O . ILE A 1 81 ? -29.280 -3.475 9.824 1.00 76.31 81 ILE A O 1
ATOM 647 N N . ASN A 1 82 ? -29.558 -3.801 7.616 1.00 78.06 82 ASN A N 1
ATOM 648 C CA . ASN A 1 82 ? -30.861 -3.135 7.514 1.00 78.06 82 ASN A CA 1
ATOM 649 C C . ASN A 1 82 ? -32.039 -3.972 8.050 1.00 78.06 82 ASN A C 1
ATOM 651 O O . ASN A 1 82 ? -33.092 -3.410 8.333 1.00 78.06 82 ASN A O 1
ATOM 655 N N . ILE A 1 83 ? -31.872 -5.288 8.226 1.00 82.38 83 ILE A N 1
ATOM 656 C CA . ILE A 1 83 ? -32.891 -6.177 8.823 1.00 82.38 83 ILE A CA 1
ATOM 657 C C . ILE A 1 83 ? -32.830 -6.153 10.366 1.00 82.38 83 ILE A C 1
ATOM 659 O O . ILE A 1 83 ? -33.776 -6.541 11.052 1.00 82.38 83 ILE A O 1
ATOM 663 N N . VAL A 1 84 ? -31.716 -5.693 10.939 1.00 82.00 84 VAL A N 1
ATOM 664 C CA . VAL A 1 84 ? -31.452 -5.744 12.382 1.00 82.00 84 VAL A CA 1
ATOM 665 C C . VAL A 1 84 ? -32.009 -4.497 13.100 1.00 82.00 84 VAL A C 1
ATOM 667 O O . VAL A 1 84 ? -31.863 -3.386 12.595 1.00 82.00 84 VAL A O 1
ATOM 670 N N . PRO A 1 85 ? -32.585 -4.633 14.317 1.00 83.25 85 PRO A N 1
ATOM 671 C CA . PRO A 1 85 ? -33.062 -3.494 15.110 1.00 83.25 85 PRO A CA 1
ATOM 672 C C . PRO A 1 85 ? -31.967 -2.449 15.384 1.00 83.25 85 PRO A C 1
ATOM 674 O O . PRO A 1 85 ? -30.819 -2.807 15.661 1.00 83.25 85 PRO A O 1
ATOM 677 N N . GLU A 1 86 ? -32.328 -1.161 15.405 1.00 78.56 86 GLU A N 1
ATOM 678 C CA . GLU A 1 86 ? -31.387 -0.024 15.485 1.00 78.56 86 GLU A CA 1
ATOM 679 C C . GLU A 1 86 ? -30.356 -0.123 16.624 1.00 78.56 86 GLU A C 1
ATOM 681 O O . GLU A 1 86 ? -29.186 0.223 16.444 1.00 78.56 86 GLU A O 1
ATOM 686 N N . GLY A 1 87 ? -30.754 -0.652 17.787 1.00 79.75 87 GLY A N 1
ATOM 687 C CA . GLY A 1 87 ? -29.853 -0.837 18.929 1.00 79.75 87 GLY A CA 1
ATOM 688 C C . GLY A 1 87 ? -28.731 -1.851 18.673 1.00 79.75 87 GLY A C 1
ATOM 689 O O . GLY A 1 87 ? -27.601 -1.653 19.116 1.00 79.75 87 GLY A O 1
ATOM 690 N N . ARG A 1 88 ? -29.007 -2.915 17.908 1.00 83.88 88 ARG A N 1
ATOM 691 C CA . ARG A 1 88 ? -28.026 -3.964 17.572 1.00 83.88 88 ARG A CA 1
ATOM 692 C C . ARG A 1 88 ? -27.161 -3.586 16.369 1.00 83.88 88 ARG A C 1
ATOM 694 O O . ARG A 1 88 ? -26.032 -4.055 16.271 1.00 83.88 88 ARG A O 1
ATOM 701 N N . ARG A 1 89 ? -27.634 -2.683 15.503 1.00 82.94 89 ARG A N 1
ATOM 702 C CA . ARG A 1 89 ? -26.866 -2.165 14.359 1.00 82.94 89 ARG A CA 1
ATOM 703 C C . ARG A 1 89 ? -25.563 -1.482 14.787 1.00 82.94 89 ARG A C 1
ATOM 705 O O . ARG A 1 89 ? -24.524 -1.719 14.177 1.00 82.94 89 ARG A O 1
ATOM 712 N N . LYS A 1 90 ? -25.597 -0.682 15.860 1.00 84.31 90 LYS A N 1
ATOM 713 C CA . LYS A 1 90 ? -24.390 -0.030 16.405 1.00 84.31 90 LYS A CA 1
ATOM 714 C C . LYS A 1 90 ? -23.376 -1.043 16.935 1.00 84.31 90 LYS A C 1
ATOM 716 O O . LYS A 1 90 ? -22.187 -0.892 16.681 1.00 84.31 90 LYS A O 1
ATOM 721 N N . LEU A 1 91 ? -23.849 -2.082 17.628 1.00 88.19 91 LEU A N 1
ATOM 722 C CA . LEU A 1 91 ? -22.989 -3.154 18.128 1.00 88.19 91 LEU A CA 1
ATOM 723 C C . LEU A 1 91 ? -22.314 -3.902 16.973 1.00 88.19 91 LEU A C 1
ATOM 725 O O . LEU A 1 91 ? -21.104 -4.088 17.006 1.00 88.19 91 LEU A O 1
ATOM 729 N N . LEU A 1 92 ? -23.069 -4.265 15.931 1.00 87.31 92 LEU A N 1
ATOM 730 C CA . LEU A 1 92 ? -22.524 -4.936 14.746 1.00 87.31 92 LEU A CA 1
ATOM 731 C C . LEU A 1 92 ? -21.474 -4.085 14.024 1.00 87.31 92 LEU A C 1
ATOM 733 O O . LEU A 1 92 ? -20.432 -4.608 13.643 1.00 87.31 92 LEU A O 1
ATOM 737 N N . ALA A 1 93 ? -21.709 -2.778 13.882 1.00 85.06 93 ALA A N 1
ATOM 738 C CA . ALA A 1 93 ? -20.727 -1.868 13.294 1.00 85.06 93 ALA A CA 1
ATOM 739 C C . ALA A 1 93 ? -19.434 -1.795 14.127 1.00 85.06 93 ALA A C 1
ATOM 741 O O . ALA A 1 93 ? -18.340 -1.787 13.568 1.00 85.06 93 ALA A O 1
ATOM 742 N N . LEU A 1 94 ? -19.553 -1.786 15.459 1.00 89.25 94 LEU A N 1
ATOM 743 C CA . LEU A 1 94 ? -18.406 -1.767 16.369 1.00 89.25 94 LEU A CA 1
ATOM 744 C C . LEU A 1 94 ? -17.629 -3.090 16.310 1.00 89.25 94 LEU A C 1
ATOM 746 O O . LEU A 1 94 ? -16.404 -3.071 16.243 1.00 89.25 94 LEU A O 1
ATOM 750 N N . VAL A 1 95 ? -18.331 -4.226 16.248 1.00 91.19 95 VAL A N 1
ATOM 751 C CA . VAL A 1 95 ? -17.722 -5.552 16.054 1.00 91.19 95 VAL A CA 1
ATOM 752 C C . VAL A 1 95 ? -16.986 -5.622 14.716 1.00 91.19 95 VAL A C 1
ATOM 754 O O . VAL A 1 95 ? -15.829 -6.028 14.690 1.00 91.19 95 VAL A O 1
ATOM 757 N N . ALA A 1 96 ? -17.601 -5.170 13.621 1.00 88.69 96 ALA A N 1
ATOM 758 C CA . ALA A 1 96 ? -16.953 -5.141 12.311 1.00 88.69 96 ALA A CA 1
ATOM 759 C C . ALA A 1 96 ? -15.691 -4.262 12.320 1.00 88.69 96 ALA A C 1
ATOM 761 O O . ALA A 1 96 ? -14.638 -4.687 11.849 1.00 88.69 96 ALA A O 1
ATOM 762 N N . ALA A 1 97 ? -15.769 -3.070 12.919 1.00 89.25 97 ALA A N 1
ATOM 763 C CA . ALA A 1 97 ? -14.616 -2.190 13.078 1.00 89.25 97 ALA A CA 1
ATOM 764 C C . ALA A 1 97 ? -13.508 -2.839 13.924 1.00 89.25 97 ALA A C 1
ATOM 766 O O . ALA A 1 97 ? -12.335 -2.746 13.562 1.00 89.25 97 ALA A O 1
ATOM 767 N N . ALA A 1 98 ? -13.868 -3.535 15.006 1.00 94.50 98 ALA A N 1
ATOM 768 C CA . ALA A 1 98 ? -12.920 -4.273 15.832 1.00 94.50 98 ALA A CA 1
ATOM 769 C C . ALA A 1 98 ? -12.235 -5.394 15.036 1.00 94.50 98 ALA A C 1
ATOM 771 O O . ALA A 1 98 ? -11.013 -5.473 15.057 1.00 94.50 98 ALA A O 1
ATOM 772 N N . CYS A 1 99 ? -12.984 -6.192 14.266 1.00 93.12 99 CYS A N 1
ATOM 773 C CA . CYS A 1 99 ? -12.419 -7.229 13.399 1.00 93.12 99 CYS A CA 1
ATOM 774 C C . CYS A 1 99 ? -11.448 -6.650 12.358 1.00 93.12 99 CYS A C 1
ATOM 776 O O . CYS A 1 99 ? -10.344 -7.170 12.201 1.00 93.12 99 CYS A O 1
ATOM 778 N N . CYS A 1 100 ? -11.816 -5.551 11.689 1.00 90.50 100 CYS A N 1
ATOM 779 C CA . CYS A 1 100 ? -10.936 -4.868 10.736 1.00 90.50 100 CYS A CA 1
ATOM 780 C C . CYS A 1 100 ? -9.652 -4.352 11.404 1.00 90.50 100 CYS A C 1
ATOM 782 O O . CYS A 1 100 ? -8.566 -4.453 10.830 1.00 90.50 100 CYS A O 1
ATOM 784 N N . LEU A 1 101 ? -9.762 -3.819 12.624 1.00 93.06 101 LEU A N 1
ATOM 785 C CA . LEU A 1 101 ? -8.625 -3.304 13.382 1.00 93.06 101 LEU A CA 1
ATOM 786 C C . LEU A 1 101 ? -7.708 -4.438 13.854 1.00 93.06 101 LEU A C 1
ATOM 788 O O . LEU A 1 101 ? -6.495 -4.341 13.685 1.00 93.06 101 LEU A O 1
ATOM 792 N N . THR A 1 102 ? -8.269 -5.540 14.359 1.00 95.50 102 THR A N 1
ATOM 793 C CA . THR A 1 102 ? -7.510 -6.751 14.698 1.00 95.50 102 THR A CA 1
ATOM 794 C C . THR A 1 102 ? -6.771 -7.293 13.479 1.00 95.50 102 THR A C 1
ATOM 796 O O . THR A 1 102 ? -5.573 -7.546 13.566 1.00 95.50 102 THR A O 1
ATOM 799 N N . PHE A 1 103 ? -7.444 -7.409 12.332 1.00 92.25 103 PHE A N 1
ATOM 800 C CA . PHE A 1 103 ? -6.812 -7.849 11.089 1.00 92.25 103 PHE A CA 1
ATOM 801 C C . PHE A 1 103 ? -5.663 -6.921 10.666 1.00 92.25 103 PHE A C 1
ATOM 803 O O . PHE A 1 103 ? -4.574 -7.392 10.351 1.00 92.25 103 PHE A O 1
ATOM 810 N N . SER A 1 104 ? -5.868 -5.603 10.745 1.00 91.94 104 SER A N 1
ATOM 811 C CA . SER A 1 104 ? -4.828 -4.610 10.439 1.00 91.94 104 SER A CA 1
ATOM 812 C C . SER A 1 104 ? -3.612 -4.733 11.368 1.00 91.94 104 SER A C 1
ATOM 814 O O . SER A 1 104 ? -2.477 -4.616 10.912 1.00 91.94 104 SER A O 1
ATOM 816 N N . ILE A 1 105 ? -3.829 -5.009 12.660 1.00 95.50 105 ILE A N 1
ATOM 817 C CA . ILE A 1 105 ? -2.748 -5.243 13.631 1.00 95.50 105 ILE A CA 1
ATOM 818 C C . ILE A 1 105 ? -1.988 -6.531 13.304 1.00 95.50 105 ILE A C 1
ATOM 820 O O . ILE A 1 105 ? -0.760 -6.520 13.311 1.00 95.50 105 ILE A O 1
ATOM 824 N N . LEU A 1 106 ? -2.694 -7.623 12.993 1.00 93.25 106 LEU A N 1
ATOM 825 C CA . LEU A 1 106 ? -2.061 -8.889 12.612 1.00 93.25 106 LEU A CA 1
ATOM 826 C C . LEU A 1 106 ? -1.199 -8.726 11.356 1.00 93.25 106 LEU A C 1
ATOM 828 O O . L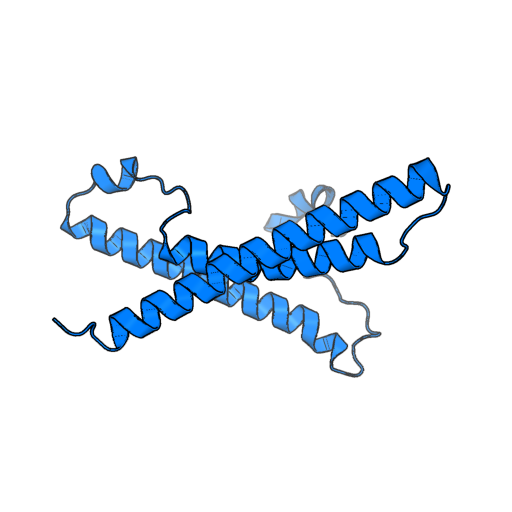EU A 1 106 ? -0.065 -9.201 11.338 1.00 93.25 106 LEU A O 1
ATOM 832 N N . LEU A 1 107 ? -1.690 -7.994 10.350 1.00 91.00 107 LEU A N 1
ATOM 833 C CA . LEU A 1 107 ? -0.901 -7.659 9.165 1.00 91.00 107 LEU A CA 1
ATOM 834 C C . LEU A 1 107 ? 0.343 -6.836 9.509 1.00 91.00 107 LEU A C 1
ATOM 836 O O . LEU A 1 107 ? 1.408 -7.096 8.958 1.00 91.00 107 LEU A O 1
ATOM 840 N N . LEU A 1 108 ? 0.235 -5.870 10.422 1.00 92.38 108 LEU A N 1
ATOM 841 C CA . LEU A 1 108 ? 1.367 -5.033 10.821 1.00 92.38 108 LEU A CA 1
ATOM 842 C C . LEU A 1 108 ? 2.434 -5.834 11.582 1.00 92.38 108 LEU A C 1
ATOM 844 O O . LEU A 1 108 ? 3.625 -5.653 11.337 1.00 92.38 108 LEU A O 1
ATOM 848 N N . ILE A 1 109 ? 2.013 -6.757 12.450 1.00 93.62 109 ILE A N 1
ATOM 849 C CA . ILE A 1 109 ? 2.912 -7.698 13.132 1.00 93.62 109 ILE A CA 1
ATOM 850 C C . ILE A 1 109 ? 3.587 -8.620 12.111 1.00 93.62 109 ILE A C 1
ATOM 852 O O . ILE A 1 109 ? 4.804 -8.774 12.149 1.00 93.62 109 ILE A O 1
ATOM 856 N N . GLY A 1 110 ? 2.824 -9.197 11.177 1.00 89.69 110 GLY A N 1
ATOM 857 C CA . GLY A 1 110 ? 3.364 -10.056 10.121 1.00 89.69 110 GLY A CA 1
ATOM 858 C C . GLY A 1 110 ? 4.379 -9.329 9.237 1.00 89.69 110 GLY A C 1
ATOM 859 O O . GLY A 1 110 ? 5.478 -9.833 9.021 1.00 89.69 110 GLY A O 1
ATOM 860 N N . ALA A 1 111 ? 4.056 -8.107 8.804 1.00 89.44 111 ALA A N 1
ATOM 861 C CA . ALA A 1 111 ? 4.954 -7.269 8.015 1.00 89.44 111 ALA A CA 1
ATOM 862 C C . ALA A 1 111 ? 6.247 -6.928 8.773 1.00 89.44 111 ALA A C 1
ATOM 864 O O . ALA A 1 111 ? 7.331 -6.984 8.194 1.00 89.44 111 ALA A O 1
ATOM 865 N N . TRP A 1 112 ? 6.151 -6.612 10.070 1.00 90.00 112 TRP A N 1
ATOM 866 C CA . TRP A 1 112 ? 7.327 -6.354 10.901 1.00 90.00 112 TRP A CA 1
ATOM 867 C C . TRP A 1 112 ? 8.184 -7.606 11.091 1.00 90.00 112 TRP A C 1
ATOM 869 O O . TRP A 1 112 ? 9.398 -7.536 10.928 1.00 90.00 112 TRP A O 1
ATOM 879 N N . ASN A 1 113 ? 7.569 -8.752 11.385 1.00 87.50 113 ASN A N 1
ATOM 880 C CA . ASN A 1 113 ? 8.280 -10.019 11.558 1.00 87.50 113 ASN A CA 1
ATOM 881 C C . ASN A 1 113 ? 8.994 -10.456 10.275 1.00 87.50 113 ASN A C 1
ATOM 883 O O . ASN A 1 113 ? 10.114 -10.948 10.353 1.00 87.50 113 ASN A O 1
ATOM 887 N N . TYR A 1 114 ? 8.377 -10.232 9.112 1.00 84.50 114 TYR A N 1
ATOM 888 C CA . TYR A 1 114 ? 9.001 -10.485 7.816 1.00 84.50 114 TYR A CA 1
ATOM 889 C C . TYR A 1 114 ? 10.175 -9.534 7.546 1.00 84.50 114 TYR A C 1
ATOM 891 O O . TYR A 1 114 ? 11.220 -9.958 7.065 1.00 84.50 114 TYR A O 1
ATOM 899 N N . TRP A 1 115 ? 10.027 -8.241 7.853 1.00 86.19 115 TRP A N 1
ATOM 900 C CA . TRP A 1 115 ? 11.049 -7.239 7.542 1.00 86.19 115 TRP A CA 1
ATOM 901 C C . TRP A 1 115 ? 12.228 -7.227 8.531 1.00 86.19 115 TRP A C 1
ATOM 903 O O . TRP A 1 115 ? 13.365 -6.968 8.140 1.00 86.19 115 TRP A O 1
ATOM 913 N N . TYR A 1 116 ? 11.982 -7.519 9.809 1.00 87.00 116 TYR A N 1
ATOM 914 C CA . TYR A 1 116 ? 12.968 -7.426 10.890 1.00 87.00 116 TYR A CA 1
ATOM 915 C C . TYR A 1 116 ? 14.281 -8.201 10.638 1.00 87.00 116 TYR A C 1
ATOM 917 O O . TYR A 1 116 ? 15.347 -7.630 10.890 1.00 87.00 116 TYR A O 1
ATOM 925 N N . PRO A 1 117 ? 14.275 -9.440 10.099 1.00 86.81 117 PRO A N 1
ATOM 926 C CA . PRO A 1 117 ? 15.500 -10.156 9.749 1.00 86.81 117 PRO A CA 1
ATOM 927 C C . PRO A 1 117 ? 16.400 -9.384 8.782 1.00 86.81 117 PRO A C 1
ATOM 929 O O . PRO A 1 117 ? 17.606 -9.333 9.010 1.00 86.81 117 PRO A O 1
ATOM 932 N N . PHE A 1 118 ? 15.829 -8.705 7.780 1.00 84.19 118 PHE A N 1
ATOM 933 C CA . PHE A 1 118 ? 16.577 -7.917 6.793 1.00 84.19 118 PHE A CA 1
ATOM 934 C C . PHE A 1 118 ? 17.262 -6.679 7.388 1.00 84.19 118 PHE A C 1
ATOM 936 O O . PHE A 1 118 ? 18.249 -6.198 6.839 1.00 84.19 118 PHE A O 1
ATOM 943 N N . ALA A 1 119 ? 16.764 -6.163 8.515 1.00 84.69 119 ALA A N 1
ATOM 944 C CA . ALA A 1 119 ? 17.381 -5.052 9.242 1.00 84.69 119 ALA A CA 1
ATOM 945 C C . ALA A 1 119 ? 18.514 -5.500 10.189 1.00 84.69 119 ALA A C 1
ATOM 947 O O . ALA A 1 119 ? 19.141 -4.664 10.843 1.00 84.69 119 ALA A O 1
ATOM 948 N N . THR A 1 120 ? 18.766 -6.806 10.294 1.00 82.31 120 THR A N 1
ATOM 949 C CA . THR A 1 120 ? 19.758 -7.401 11.199 1.00 82.31 120 THR A CA 1
ATOM 950 C C . THR A 1 120 ? 20.681 -8.357 10.440 1.00 82.31 120 THR A C 1
ATOM 952 O O . THR A 1 120 ? 20.519 -8.595 9.247 1.00 82.31 120 THR A O 1
ATOM 955 N N . GLU A 1 121 ? 21.648 -8.963 11.128 1.00 79.81 121 GLU A N 1
ATOM 956 C CA . GLU A 1 121 ? 22.518 -9.999 10.542 1.00 79.81 121 GLU A CA 1
ATOM 957 C C . GLU A 1 121 ? 21.766 -11.300 10.193 1.00 79.81 121 GLU A C 1
ATOM 959 O O . GLU A 1 121 ? 22.329 -12.200 9.575 1.00 79.81 121 GLU A O 1
ATOM 964 N N . ARG A 1 122 ? 20.477 -11.394 10.555 1.00 73.50 122 ARG A N 1
ATOM 965 C CA . ARG A 1 122 ? 19.612 -12.557 10.318 1.00 73.50 122 ARG A CA 1
ATOM 966 C C . ARG A 1 122 ? 19.072 -12.653 8.895 1.00 73.50 122 ARG A C 1
ATOM 968 O O . ARG A 1 122 ? 18.386 -13.619 8.594 1.00 73.50 122 ARG A O 1
ATOM 975 N N . ALA A 1 123 ? 19.376 -11.686 8.029 1.00 71.81 123 ALA A N 1
ATOM 976 C CA . ALA A 1 123 ? 18.927 -11.669 6.636 1.00 71.81 123 ALA A CA 1
ATOM 977 C C . ALA A 1 123 ? 19.335 -12.928 5.846 1.00 71.81 123 ALA A C 1
ATOM 979 O O . ALA A 1 123 ? 18.700 -13.261 4.853 1.00 71.81 123 ALA A O 1
ATOM 980 N N . TRP A 1 124 ? 20.399 -13.604 6.290 1.00 70.44 124 TRP A N 1
ATOM 981 C CA . TRP A 1 124 ? 20.959 -14.801 5.659 1.00 70.44 124 TRP A CA 1
ATOM 982 C C . TRP A 1 124 ? 20.526 -16.111 6.328 1.00 70.44 124 TRP A C 1
ATOM 984 O O . TRP A 1 124 ? 21.001 -17.170 5.924 1.00 70.44 124 TRP A O 1
ATOM 994 N N . TYR A 1 125 ? 19.692 -16.056 7.372 1.00 69.50 125 TYR A N 1
ATOM 995 C CA . TYR A 1 125 ? 19.130 -17.259 7.979 1.00 69.50 125 TYR A CA 1
ATOM 996 C C . TYR A 1 125 ? 17.912 -17.721 7.184 1.00 69.50 125 TYR A C 1
ATOM 998 O O . TYR A 1 125 ? 17.077 -16.904 6.797 1.00 69.50 125 TYR A O 1
ATOM 1006 N N . GLU A 1 126 ? 17.819 -19.031 6.958 1.00 64.56 126 GLU A N 1
ATOM 1007 C CA . GLU A 1 126 ? 16.617 -19.659 6.418 1.00 64.56 126 GLU A CA 1
ATOM 1008 C C . GLU A 1 126 ? 15.451 -19.343 7.362 1.00 64.56 126 GLU A C 1
ATOM 1010 O O . GLU A 1 126 ? 15.535 -19.523 8.580 1.00 64.56 126 GLU A O 1
ATOM 1015 N N . THR A 1 127 ? 14.390 -18.761 6.812 1.00 61.19 127 THR A N 1
ATOM 1016 C CA . THR A 1 127 ? 13.147 -18.569 7.547 1.00 61.19 127 THR A CA 1
ATOM 1017 C C . THR A 1 127 ? 12.479 -19.926 7.659 1.00 61.19 127 THR A C 1
ATOM 1019 O O . THR A 1 127 ? 11.950 -20.411 6.667 1.00 61.19 127 THR A O 1
ATOM 1022 N N . ASP A 1 128 ? 12.517 -20.530 8.847 1.00 63.25 128 ASP A N 1
ATOM 1023 C CA . ASP A 1 128 ? 11.658 -21.674 9.149 1.00 63.25 128 ASP A CA 1
ATOM 1024 C C . ASP A 1 128 ? 10.200 -21.239 8.961 1.00 63.25 128 ASP A C 1
ATOM 1026 O O . ASP A 1 128 ? 9.727 -20.300 9.622 1.00 63.25 128 ASP A O 1
ATOM 1030 N N . ASP A 1 129 ? 9.499 -21.905 8.045 1.00 64.56 129 ASP A N 1
ATOM 1031 C CA . ASP A 1 129 ? 8.070 -21.709 7.860 1.00 64.56 129 ASP A CA 1
ATOM 1032 C C . ASP A 1 129 ? 7.335 -22.004 9.168 1.00 64.56 129 ASP A C 1
ATOM 1034 O O . ASP A 1 129 ? 7.734 -22.850 9.972 1.00 64.56 129 ASP A O 1
ATOM 1038 N N . ILE A 1 130 ? 6.247 -21.271 9.418 1.00 68.19 130 ILE A N 1
ATOM 1039 C CA . ILE A 1 130 ? 5.419 -21.522 10.598 1.00 68.19 130 ILE A CA 1
ATOM 1040 C C . ILE A 1 130 ? 4.899 -22.960 10.476 1.00 68.19 130 ILE A C 1
ATOM 1042 O O . ILE A 1 130 ? 4.102 -23.215 9.568 1.00 68.19 130 ILE A O 1
ATOM 1046 N N . PRO A 1 131 ? 5.290 -23.886 11.376 1.00 69.56 131 PRO A N 1
ATOM 1047 C CA . PRO A 1 131 ? 4.899 -25.278 11.247 1.00 69.56 131 PRO A CA 1
ATOM 1048 C C . PRO A 1 131 ? 3.378 -25.361 11.288 1.00 69.56 131 PRO A C 1
ATOM 1050 O O . PRO A 1 131 ? 2.728 -24.813 12.190 1.00 69.56 131 PRO A O 1
ATOM 1053 N N . MET A 1 132 ? 2.809 -26.006 10.271 1.00 72.25 132 MET A N 1
ATOM 1054 C CA . MET A 1 132 ? 1.367 -26.087 10.127 1.00 72.25 132 MET A CA 1
ATOM 1055 C C . MET A 1 132 ? 0.793 -26.829 11.340 1.00 72.25 132 MET A C 1
ATOM 1057 O O . MET A 1 132 ? 1.214 -27.952 11.625 1.00 72.25 132 MET A O 1
ATOM 1061 N N . PRO A 1 133 ? -0.167 -26.233 12.073 1.00 81.19 133 PRO A N 1
ATOM 1062 C CA . PRO A 1 133 ? -0.806 -26.916 13.188 1.00 81.19 133 PRO A CA 1
ATOM 1063 C C . PRO A 1 133 ? -1.344 -28.277 12.738 1.00 81.19 133 PRO A C 1
ATOM 1065 O O . PRO A 1 133 ? -1.920 -28.363 11.655 1.00 81.19 133 PRO A O 1
ATOM 1068 N N . GLU A 1 134 ? -1.226 -29.317 13.570 1.00 81.19 134 GLU A N 1
ATOM 1069 C CA . GLU A 1 134 ? -1.608 -30.698 13.206 1.00 81.19 134 GLU A CA 1
ATOM 1070 C C . GLU A 1 134 ? -3.009 -30.793 12.572 1.00 81.19 134 GLU A C 1
ATOM 1072 O O . GLU A 1 134 ? -3.219 -31.506 11.596 1.00 81.19 134 GLU A O 1
ATOM 1077 N N . PHE A 1 135 ? -3.975 -30.016 13.072 1.00 86.25 135 PHE A N 1
ATOM 1078 C CA . PHE A 1 135 ? -5.346 -30.017 12.552 1.00 86.25 135 PHE A CA 1
ATOM 1079 C C . PHE A 1 135 ? -5.497 -29.392 11.153 1.00 86.25 135 PHE A C 1
ATOM 1081 O O . PHE A 1 135 ? -6.522 -29.603 10.506 1.00 86.25 135 PHE A O 1
ATOM 1088 N N . LEU A 1 136 ? -4.513 -28.616 10.691 1.00 82.69 136 LEU A N 1
ATOM 1089 C CA . LEU A 1 136 ? -4.471 -28.005 9.361 1.00 82.69 136 LEU A CA 1
ATOM 1090 C C . LEU A 1 136 ? -3.601 -28.786 8.374 1.00 82.69 136 LEU A C 1
ATOM 1092 O O . LEU A 1 136 ? -3.709 -28.506 7.187 1.00 82.69 136 LEU A O 1
ATOM 1096 N N . GLN A 1 137 ? -2.827 -29.791 8.806 1.00 82.38 137 GLN A N 1
ATOM 1097 C CA . GLN A 1 137 ? -1.895 -30.542 7.944 1.00 82.38 137 GLN A CA 1
ATOM 1098 C C . GLN A 1 137 ? -2.544 -31.199 6.716 1.00 82.38 137 GLN A C 1
ATOM 1100 O O . GLN A 1 137 ? -1.862 -31.476 5.736 1.00 82.38 137 GLN A O 1
ATOM 1105 N N . PHE A 1 138 ? -3.865 -31.405 6.707 1.00 87.12 138 PHE A N 1
ATOM 1106 C CA . PHE A 1 138 ? -4.580 -31.850 5.504 1.00 87.12 138 PHE A CA 1
ATOM 1107 C C . PHE A 1 138 ? -4.516 -30.835 4.342 1.00 87.12 138 PHE A C 1
ATOM 1109 O O . PHE A 1 138 ? -4.770 -31.202 3.198 1.00 87.12 138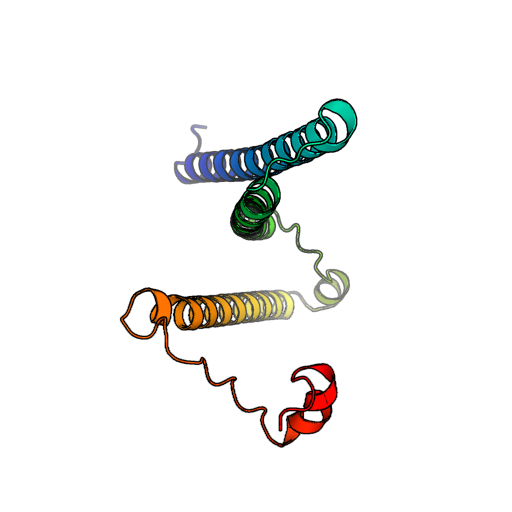 PHE A O 1
ATOM 1116 N N . LEU A 1 139 ? -4.198 -29.567 4.626 1.00 83.44 139 LEU A N 1
ATOM 1117 C CA . LEU A 1 139 ? -3.971 -28.511 3.639 1.00 83.44 139 LEU A CA 1
ATOM 1118 C C . LEU A 1 139 ? -2.504 -28.405 3.201 1.00 83.44 139 LEU A C 1
ATOM 1120 O O . LEU A 1 139 ? -2.227 -27.650 2.270 1.00 83.44 139 LEU A O 1
ATOM 1124 N N . ALA A 1 140 ? -1.576 -29.133 3.832 1.00 79.38 140 ALA A N 1
ATOM 1125 C CA . ALA A 1 140 ? -0.143 -29.043 3.546 1.00 79.38 140 ALA A CA 1
ATOM 1126 C C . ALA A 1 140 ? 0.175 -29.337 2.074 1.00 79.38 140 ALA A C 1
ATOM 1128 O O . ALA A 1 140 ? 0.963 -28.623 1.465 1.00 79.38 140 ALA A O 1
ATOM 1129 N N . ASP A 1 141 ? -0.520 -30.296 1.462 1.00 80.19 141 ASP A N 1
ATOM 1130 C CA . ASP A 1 141 ? -0.328 -30.635 0.046 1.00 80.19 141 ASP A CA 1
ATOM 1131 C C . ASP A 1 141 ? -0.696 -29.474 -0.905 1.00 80.19 141 ASP A C 1
ATOM 1133 O O . ASP A 1 141 ? -0.187 -29.400 -2.020 1.00 80.19 141 ASP A O 1
ATOM 1137 N N . TRP A 1 142 ? -1.578 -28.560 -0.478 1.00 79.50 142 TRP A N 1
ATOM 1138 C CA . TRP A 1 142 ? -2.043 -27.420 -1.281 1.00 79.50 142 TRP A CA 1
ATOM 1139 C C . TRP A 1 142 ? -1.349 -26.100 -0.941 1.00 79.50 142 TRP A C 1
ATOM 1141 O O . TRP A 1 142 ? -1.217 -25.245 -1.813 1.00 79.50 142 TRP A O 1
ATOM 1151 N N . LEU A 1 143 ? -0.980 -25.903 0.326 1.00 74.69 143 LEU A N 1
ATOM 1152 C CA . LEU A 1 143 ? -0.462 -24.633 0.846 1.00 74.69 143 LEU A CA 1
ATOM 1153 C C . LEU A 1 143 ? 1.030 -24.669 1.177 1.00 74.69 143 LEU A C 1
ATOM 1155 O O . LEU A 1 143 ? 1.641 -23.609 1.194 1.00 74.69 143 LEU A O 1
ATOM 1159 N N . ASN A 1 144 ? 1.584 -25.850 1.454 1.00 70.88 144 ASN A N 1
ATOM 1160 C CA . ASN A 1 144 ? 2.947 -26.038 1.953 1.00 70.88 144 ASN A CA 1
ATOM 1161 C C . ASN A 1 144 ? 3.757 -27.014 1.086 1.00 70.88 144 ASN A C 1
ATOM 1163 O O . ASN A 1 144 ? 4.670 -27.662 1.578 1.00 70.88 144 ASN A O 1
ATOM 1167 N N . GLU A 1 145 ? 3.344 -27.214 -0.172 1.00 75.31 145 GLU A N 1
ATOM 1168 C CA . GLU A 1 145 ? 3.972 -28.138 -1.135 1.00 75.31 145 GLU A CA 1
ATOM 1169 C C . GLU A 1 145 ? 4.206 -29.572 -0.601 1.00 75.31 145 GLU A C 1
ATOM 1171 O O . GLU A 1 145 ? 5.043 -30.316 -1.107 1.00 75.31 145 GLU A O 1
ATOM 1176 N N . GLY A 1 146 ? 3.421 -29.996 0.397 1.00 63.06 146 GLY A N 1
ATOM 1177 C CA . GLY A 1 146 ? 3.537 -31.309 1.038 1.00 63.06 146 GLY A CA 1
ATOM 1178 C C . GLY A 1 146 ? 4.556 -31.392 2.181 1.00 63.06 146 GLY A C 1
ATOM 1179 O O . GLY A 1 146 ? 4.736 -32.477 2.739 1.00 63.06 146 GLY A O 1
ATOM 1180 N N . GLU A 1 147 ? 5.188 -30.284 2.574 1.00 66.19 147 GLU A N 1
ATOM 1181 C CA . GLU A 1 147 ? 5.997 -30.221 3.791 1.00 66.19 147 GLU A CA 1
ATOM 1182 C C . GLU A 1 147 ? 5.081 -30.292 5.026 1.00 66.19 147 GLU A C 1
ATOM 1184 O O . GLU A 1 147 ? 4.080 -29.574 5.127 1.00 66.19 147 GLU A O 1
ATOM 1189 N N . ARG A 1 148 ? 5.371 -31.228 5.936 1.00 64.38 148 ARG A N 1
ATOM 1190 C CA . ARG A 1 148 ? 4.519 -31.591 7.081 1.00 64.38 148 ARG A CA 1
ATOM 1191 C C . ARG A 1 148 ? 5.170 -31.276 8.412 1.00 64.38 148 ARG A C 1
ATOM 1193 O O . ARG A 1 148 ? 6.360 -31.629 8.557 1.00 64.38 148 ARG A O 1
#

Radius of gyration: 22.33 Å; chains: 1; bounding box: 56×62×50 Å

Sequence (148 aa):
MEPTFFAKAGRITDAIGETLIAFFLGAMTLLTFANVIFRYVFNDNILWALELTVFMFAWMVLVGASYGVKKHFHIGVDVIINIVPEGRRKLLALVAAACCLTFSILLLIGAWNYWYPFATERAWYETDDIPMPEFLQFLADWLNEGER

Foldseek 3Di:
DPDDPVSVVVVVLLVVLVVLLCVLVVVLVVLVVVQVCCCPPVVDGDPCSVVVNVVSVVVSVVSVVVSCVVVVVPDDPVVVLVVDPPVVSVVVVVVVVVVVVVVVVVVVVVVCVVCVCVVDVNVPPDPDDDPDPPVCLVCCVPPVVNDD